Protein AF-A0A1M6PR27-F1 (afdb_monomer_lite)

Foldseek 3Di:
DDDDDDDFQAFPPPRDTDDPVQWDWDWDDDPLDIDIGIHGNVVNVVVCVVVVVVVVVDDDDPNPPVDPDDDDDDDDDDDPDPPPVVVLVVVCVVVPHDADPDDDGPPVSVVVCVVPVPPPDDPDPPPPPPPPQPLDLVSLQVVCVVVVHDDDPVSGDDPVSSVVVCVVVVND

Secondary structure (DSSP, 8-state):
--------EE-TTT--EE-TTT-EEEEEEETTEEEEEEE-HHHHHHHHHHHHHHHHHS---------S---------S------HHHHHHHHHHTT----SSSPPPHHHHHHHHHHTTSPPPP------------SHHHHHHHHHHTTPPPPTT-PPPHHHHHHHHHHTT--

Structure (mmCIF, N/CA/C/O backbone):
data_AF-A0A1M6PR27-F1
#
_entry.id   AF-A0A1M6PR27-F1
#
loop_
_atom_site.group_PDB
_atom_site.id
_atom_site.type_symbol
_atom_site.label_atom_id
_atom_site.label_alt_id
_atom_site.label_comp_id
_atom_site.label_asym_id
_atom_site.label_entity_id
_atom_site.label_seq_id
_atom_site.pdbx_PDB_ins_code
_atom_site.Cartn_x
_atom_site.Cartn_y
_atom_site.Cartn_z
_atom_site.occupancy
_atom_site.B_iso_or_equiv
_atom_site.auth_seq_id
_atom_site.auth_comp_id
_atom_site.auth_asym_id
_atom_site.auth_atom_id
_atom_site.pdbx_PDB_model_num
ATOM 1 N N . MET A 1 1 ? 3.455 40.204 6.751 1.00 63.22 1 MET A N 1
ATOM 2 C CA . MET A 1 1 ? 2.425 39.140 6.715 1.00 63.22 1 MET A CA 1
ATOM 3 C C . MET A 1 1 ? 3.069 37.867 7.248 1.00 63.22 1 MET A C 1
ATOM 5 O O . MET A 1 1 ? 4.244 37.681 6.962 1.00 63.22 1 MET A O 1
ATOM 9 N N . ALA A 1 2 ? 2.369 37.060 8.051 1.00 82.19 2 ALA A N 1
ATOM 10 C CA . ALA A 1 2 ? 2.901 35.815 8.618 1.00 82.19 2 ALA A CA 1
ATOM 11 C C . ALA A 1 2 ? 1.882 34.677 8.449 1.00 82.19 2 ALA A C 1
ATOM 13 O O . ALA A 1 2 ? 0.686 34.903 8.623 1.00 82.19 2 ALA A O 1
ATOM 14 N N . GLU A 1 3 ? 2.369 33.483 8.113 1.00 87.94 3 GLU A N 1
ATOM 15 C CA . GLU A 1 3 ? 1.582 32.268 7.877 1.00 87.94 3 GLU A CA 1
ATOM 16 C C . GLU A 1 3 ? 1.980 31.189 8.894 1.00 87.94 3 GLU A C 1
ATOM 18 O O . GLU A 1 3 ? 3.149 31.081 9.269 1.00 87.94 3 GLU A O 1
ATOM 23 N N . LYS A 1 4 ? 1.006 30.393 9.350 1.00 90.12 4 LYS A N 1
ATOM 24 C CA . LYS A 1 4 ? 1.224 29.236 10.224 1.00 90.12 4 LYS A CA 1
ATOM 25 C C . LYS A 1 4 ? 0.636 27.992 9.563 1.00 90.12 4 LYS A C 1
ATOM 27 O O . LYS A 1 4 ? -0.571 27.932 9.353 1.00 90.12 4 LYS A O 1
ATOM 32 N N . VAL A 1 5 ? 1.481 26.992 9.317 1.00 94.69 5 VAL A N 1
ATOM 33 C CA . VAL A 1 5 ? 1.086 25.662 8.827 1.00 94.69 5 VAL A CA 1
ATOM 34 C C . VAL A 1 5 ? 1.033 24.696 10.012 1.00 94.69 5 VAL A C 1
ATOM 36 O O . VAL A 1 5 ? 1.964 24.653 10.816 1.00 94.69 5 VAL A O 1
ATOM 39 N N . VAL A 1 6 ? -0.060 23.940 10.142 1.00 92.88 6 VAL A N 1
ATOM 40 C CA . VAL A 1 6 ? -0.222 22.884 11.154 1.00 92.88 6 VAL A CA 1
ATOM 41 C C . VAL A 1 6 ? -0.511 21.576 10.428 1.00 92.88 6 VAL A C 1
ATOM 43 O O . VAL A 1 6 ? -1.484 21.497 9.684 1.00 92.88 6 VAL A O 1
ATOM 46 N N . VAL A 1 7 ? 0.334 20.570 10.648 1.00 94.25 7 VAL A N 1
ATOM 47 C CA . VAL A 1 7 ? 0.155 19.207 10.127 1.00 94.25 7 VAL A CA 1
ATOM 48 C C . VAL A 1 7 ? -0.420 18.344 11.244 1.00 94.25 7 VAL A C 1
ATOM 50 O O . VAL A 1 7 ? 0.029 18.443 12.387 1.00 94.25 7 VAL A O 1
ATOM 53 N N . ARG A 1 8 ? -1.434 17.541 10.922 1.00 94.75 8 ARG A N 1
ATOM 54 C CA . ARG A 1 8 ? -2.120 16.634 11.849 1.00 94.75 8 ARG A CA 1
ATOM 55 C C . ARG A 1 8 ? -2.328 15.294 11.166 1.00 94.75 8 ARG A C 1
ATOM 57 O O . ARG A 1 8 ? -2.567 15.260 9.961 1.00 94.75 8 ARG A O 1
ATOM 64 N N . TRP A 1 9 ? -2.261 14.232 11.952 1.00 97.38 9 TRP A N 1
ATOM 65 C CA . TRP A 1 9 ? -2.563 12.873 11.524 1.00 97.38 9 TRP A CA 1
ATOM 66 C C . TRP A 1 9 ? -3.916 12.502 12.104 1.00 97.38 9 TRP A C 1
ATOM 68 O O . TRP A 1 9 ? -4.150 12.719 13.290 1.00 97.38 9 TRP A O 1
ATOM 78 N N . VAL A 1 10 ? -4.823 12.030 11.258 1.00 97.25 10 VAL A N 1
ATOM 79 C CA . VAL A 1 10 ? -6.230 11.844 11.613 1.00 97.25 10 VAL A CA 1
ATOM 80 C C . VAL A 1 10 ? -6.662 10.457 11.174 1.00 97.25 10 VAL A C 1
ATOM 82 O O . VAL A 1 10 ? -6.377 10.062 10.050 1.00 97.25 10 VAL A O 1
ATOM 85 N N . ASP A 1 11 ? -7.333 9.732 12.062 1.00 97.50 11 ASP A N 1
ATOM 86 C CA . ASP A 1 11 ? -7.971 8.459 11.736 1.00 97.50 11 ASP A CA 1
ATOM 87 C C . ASP A 1 11 ? -9.170 8.697 10.800 1.00 97.50 11 ASP A C 1
ATOM 89 O O . ASP A 1 11 ? -10.083 9.452 11.132 1.00 97.50 11 ASP A O 1
ATOM 93 N N . ASP A 1 12 ? -9.187 8.050 9.636 1.00 98.06 12 ASP A N 1
ATOM 94 C CA . ASP A 1 12 ? -10.227 8.219 8.612 1.00 98.06 12 ASP A CA 1
ATOM 95 C C . ASP A 1 12 ? -11.622 7.751 9.065 1.00 98.06 12 ASP A C 1
ATOM 97 O O . ASP A 1 12 ? -12.635 8.162 8.492 1.00 98.06 12 ASP A O 1
ATOM 101 N N . LEU A 1 13 ? -11.698 6.857 10.056 1.00 96.81 13 LEU A N 1
ATOM 102 C CA . LEU A 1 13 ? -12.947 6.274 10.537 1.00 96.81 13 LEU A CA 1
ATOM 103 C C . LEU A 1 13 ? -13.533 7.055 11.718 1.00 96.81 13 LEU A C 1
ATOM 105 O O . LEU A 1 13 ? -14.739 7.308 11.728 1.00 96.81 13 LEU A O 1
ATOM 109 N N . SER A 1 14 ? -12.719 7.411 12.715 1.00 95.62 14 SER A N 1
ATOM 110 C CA . SER A 1 14 ? -13.184 8.170 13.887 1.00 95.62 14 SER A CA 1
ATOM 111 C C . SER A 1 14 ? -13.073 9.686 13.713 1.00 95.62 14 SER A C 1
ATOM 113 O O . SER A 1 14 ? -13.814 10.427 14.359 1.00 95.62 14 SER A O 1
ATOM 115 N N . GLY A 1 15 ? -12.180 10.162 12.841 1.00 95.44 15 GLY A N 1
ATOM 116 C CA . GLY A 1 15 ? -11.842 11.580 12.698 1.00 95.44 15 GLY A CA 1
ATOM 117 C C . GLY A 1 15 ? -10.980 12.127 13.840 1.00 95.44 15 GLY A C 1
ATOM 118 O O . GLY A 1 15 ? -10.795 13.342 13.937 1.00 95.44 15 GLY A O 1
ATOM 119 N N . GLU A 1 16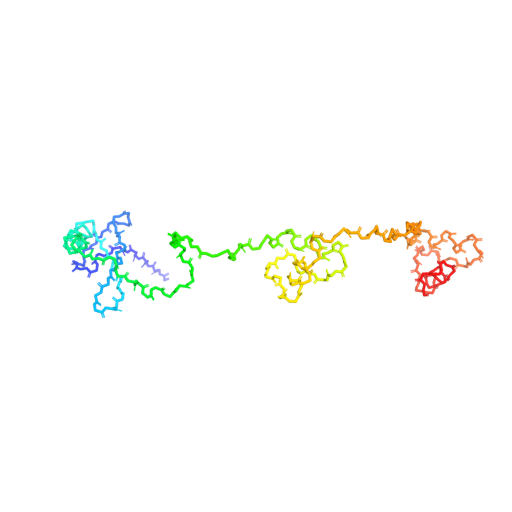 ? -10.481 11.263 14.724 1.00 93.94 16 GLU A N 1
ATOM 120 C CA . GLU A 1 16 ? -9.662 11.659 15.869 1.00 93.94 16 GLU A CA 1
ATOM 121 C C . GLU A 1 16 ? -8.208 11.903 15.461 1.00 93.94 16 GLU A C 1
ATOM 123 O O . GLU A 1 16 ? -7.670 11.237 14.575 1.00 93.94 16 GLU A O 1
ATOM 128 N N . GLU A 1 17 ? -7.559 12.863 16.125 1.00 95.50 17 GLU A N 1
ATOM 129 C CA . GLU A 1 17 ? -6.130 13.104 15.942 1.00 95.50 17 GLU A CA 1
ATOM 130 C C . GLU A 1 17 ? -5.318 11.990 16.605 1.00 95.50 17 GLU A C 1
ATOM 132 O O . GLU A 1 17 ? -5.455 11.718 17.798 1.00 95.50 17 GLU A O 1
ATOM 137 N N . VAL A 1 18 ? -4.439 11.379 15.820 1.00 95.94 18 VAL A N 1
ATOM 138 C CA . VAL A 1 18 ? -3.539 10.307 16.240 1.00 95.94 18 VAL A CA 1
ATOM 139 C C . VAL A 1 18 ? -2.105 10.821 16.145 1.00 95.94 18 VAL A C 1
ATOM 141 O O . VAL A 1 18 ? -1.811 11.759 15.401 1.00 95.94 18 VAL A O 1
ATOM 144 N N . SER A 1 19 ? -1.178 10.245 16.909 1.00 94.25 19 SER A N 1
ATOM 145 C CA . SER A 1 19 ? 0.230 10.585 16.723 1.00 94.25 19 SER A CA 1
ATOM 146 C C . SER A 1 19 ? 0.754 10.052 15.382 1.00 94.25 19 SER A C 1
ATOM 148 O O . SER A 1 19 ? 0.322 9.011 14.884 1.00 94.25 19 SER A O 1
ATOM 150 N N . GLU A 1 20 ? 1.732 10.753 14.805 1.00 93.12 20 GLU A N 1
ATOM 151 C CA . GLU A 1 20 ? 2.376 10.375 13.535 1.00 93.12 20 GLU A CA 1
ATOM 152 C C . GLU A 1 20 ? 2.889 8.930 13.521 1.00 93.12 20 GLU A C 1
ATOM 154 O O . GLU A 1 20 ? 2.862 8.262 12.494 1.00 93.12 20 GLU A O 1
ATOM 159 N N . ASN A 1 21 ? 3.353 8.436 14.670 1.00 94.81 21 ASN A N 1
ATOM 160 C CA . ASN A 1 21 ? 3.960 7.111 14.777 1.00 94.81 21 ASN A CA 1
ATOM 161 C C . ASN A 1 21 ? 2.934 5.989 14.987 1.00 94.81 21 ASN A C 1
ATOM 163 O O . ASN A 1 21 ? 3.297 4.815 14.940 1.00 94.81 21 ASN A O 1
ATOM 167 N N . GLU A 1 22 ? 1.680 6.336 15.267 1.00 94.62 22 GLU A N 1
ATOM 168 C CA . GLU A 1 22 ? 0.621 5.382 15.607 1.00 94.62 22 GLU A CA 1
ATOM 169 C C . GLU A 1 22 ? -0.402 5.214 14.485 1.00 94.62 22 GLU A C 1
ATOM 171 O O . GLU A 1 22 ? -1.084 4.186 14.438 1.00 94.62 22 GLU A O 1
ATOM 176 N N . ILE A 1 23 ? -0.486 6.185 13.570 1.00 96.75 23 ILE A N 1
ATOM 177 C CA . ILE A 1 23 ? -1.331 6.077 12.387 1.00 96.75 23 ILE A CA 1
ATOM 178 C C . ILE A 1 23 ? -0.772 5.035 11.413 1.00 96.75 23 ILE A C 1
ATOM 180 O O . ILE A 1 23 ? 0.432 4.931 11.173 1.00 96.75 23 ILE A O 1
ATOM 184 N N . GLN A 1 24 ? -1.661 4.218 10.863 1.00 96.38 24 GLN A N 1
ATOM 185 C CA . GLN A 1 24 ? -1.317 3.096 10.006 1.00 96.38 24 GLN A CA 1
ATOM 186 C C . GLN A 1 24 ? -2.230 3.060 8.789 1.00 96.38 24 GLN A C 1
ATOM 188 O O . GLN A 1 24 ? -3.441 2.890 8.915 1.00 96.38 24 GLN A O 1
ATOM 193 N N . THR A 1 25 ? -1.631 3.083 7.601 1.00 97.50 25 THR A N 1
ATOM 194 C CA . THR A 1 25 ? -2.349 2.799 6.359 1.00 97.50 25 THR A CA 1
ATOM 195 C C . THR A 1 25 ? -2.621 1.299 6.242 1.00 97.50 25 THR A C 1
ATOM 197 O O . THR A 1 25 ? -1.701 0.487 6.074 1.00 97.50 25 THR A O 1
ATOM 200 N N . VAL A 1 26 ? -3.890 0.901 6.287 1.00 97.06 26 VAL A N 1
ATOM 201 C CA . VAL A 1 26 ? -4.328 -0.485 6.096 1.00 97.06 26 VAL A CA 1
ATOM 202 C C . VAL A 1 26 ? -4.901 -0.659 4.694 1.00 97.06 26 VAL A C 1
ATOM 204 O O . VAL A 1 26 ? -5.788 0.075 4.270 1.00 97.06 26 VAL A O 1
ATOM 207 N N . ARG A 1 27 ? -4.414 -1.670 3.965 1.00 96.44 27 ARG A N 1
ATOM 208 C CA . ARG A 1 27 ? -4.925 -2.030 2.633 1.00 96.44 27 ARG A CA 1
ATOM 209 C C . ARG A 1 27 ? -5.820 -3.256 2.721 1.00 96.44 27 ARG A C 1
ATOM 211 O O . ARG A 1 27 ? -5.400 -4.276 3.267 1.00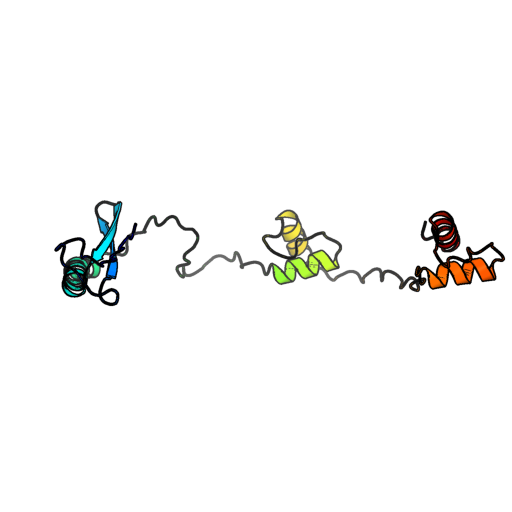 96.44 27 ARG A O 1
ATOM 218 N N . PHE A 1 28 ? -7.008 -3.189 2.136 1.00 94.56 28 PHE A N 1
ATOM 219 C CA . PHE A 1 28 ? -7.961 -4.299 2.112 1.00 94.56 28 PHE A CA 1
ATOM 220 C C . PHE A 1 28 ? -8.751 -4.317 0.800 1.00 94.56 28 PHE A C 1
ATOM 222 O O . PHE A 1 28 ? -8.655 -3.394 -0.004 1.00 94.56 28 PHE A O 1
ATOM 229 N N . GLY A 1 29 ? -9.502 -5.392 0.554 1.00 93.25 29 GLY A N 1
ATOM 230 C CA . GLY A 1 29 ? -10.298 -5.537 -0.660 1.00 93.25 29 GLY A CA 1
ATOM 231 C C . GLY A 1 29 ? -11.713 -6.007 -0.361 1.00 93.25 29 GLY A C 1
ATOM 232 O O . GLY A 1 29 ? -11.919 -6.832 0.528 1.00 93.25 29 GLY A O 1
ATOM 233 N N . LEU A 1 30 ? -12.675 -5.495 -1.125 1.00 93.12 30 LEU A N 1
ATOM 234 C CA . LEU A 1 30 ? -14.088 -5.860 -1.044 1.00 93.12 30 LEU A CA 1
ATOM 235 C C . LEU A 1 30 ? -14.692 -5.822 -2.453 1.00 93.12 30 LEU A C 1
ATOM 237 O O . LEU A 1 30 ? -14.435 -4.891 -3.213 1.00 93.12 30 LEU A O 1
ATOM 241 N N . ASP A 1 31 ? -15.434 -6.864 -2.833 1.00 91.25 31 ASP A N 1
ATOM 242 C CA . ASP A 1 31 ? -16.093 -6.987 -4.146 1.00 91.25 31 ASP A CA 1
ATOM 243 C C . ASP A 1 31 ? -15.179 -6.731 -5.360 1.00 91.25 31 ASP A C 1
ATOM 245 O O . ASP A 1 31 ? -15.581 -6.199 -6.395 1.00 91.25 31 ASP A O 1
ATOM 249 N N . GLY A 1 32 ? -13.909 -7.127 -5.239 1.00 88.06 32 GLY A N 1
ATOM 250 C CA . GLY A 1 32 ? -12.910 -6.979 -6.297 1.00 88.06 32 GLY A CA 1
ATOM 251 C C . GLY A 1 32 ? -12.339 -5.567 -6.460 1.00 88.06 32 GLY A C 1
ATOM 252 O O . GLY A 1 32 ? -11.589 -5.346 -7.411 1.00 88.06 32 GLY A O 1
ATOM 253 N N . LYS A 1 33 ? -12.661 -4.637 -5.555 1.00 90.56 33 LYS A N 1
ATOM 254 C CA . LYS A 1 33 ? -12.017 -3.324 -5.440 1.00 90.56 33 LYS A CA 1
ATOM 255 C C . LYS A 1 33 ? -11.015 -3.334 -4.287 1.00 90.56 33 LYS A C 1
ATOM 257 O O . LYS A 1 33 ? -11.285 -3.930 -3.247 1.00 90.56 33 LYS A O 1
ATOM 262 N N . ASP A 1 34 ? -9.884 -2.668 -4.495 1.00 93.19 34 ASP A N 1
ATOM 263 C CA . ASP A 1 34 ? -8.856 -2.453 -3.477 1.00 93.19 34 ASP A CA 1
ATOM 264 C C . ASP A 1 34 ? -9.063 -1.078 -2.823 1.00 93.19 34 ASP A C 1
ATOM 266 O O . ASP A 1 34 ? -9.357 -0.098 -3.512 1.00 93.19 34 ASP A O 1
ATOM 270 N N . TYR A 1 35 ? -8.894 -1.019 -1.506 1.00 95.75 35 TYR A N 1
ATOM 271 C CA . TYR A 1 35 ? -9.060 0.168 -0.674 1.00 95.75 35 TYR A CA 1
ATOM 272 C C . TYR A 1 35 ? -7.839 0.360 0.226 1.00 95.75 35 TYR A C 1
ATOM 274 O O . TYR A 1 35 ? -7.174 -0.607 0.613 1.00 95.75 35 TYR A O 1
ATOM 282 N N . GLU A 1 36 ? -7.573 1.613 0.575 1.00 97.69 36 GLU A N 1
ATOM 283 C CA . GLU A 1 36 ? -6.587 2.017 1.577 1.00 97.69 36 GLU A CA 1
ATOM 284 C C . GLU A 1 36 ? -7.291 2.960 2.556 1.00 97.69 36 GLU A C 1
ATOM 286 O O . GLU A 1 36 ? -8.173 3.714 2.143 1.00 97.69 36 GLU A O 1
ATOM 291 N N . ILE A 1 37 ? -6.954 2.854 3.838 1.00 97.88 37 ILE A N 1
ATOM 292 C CA . ILE A 1 37 ? -7.523 3.673 4.910 1.00 97.88 37 ILE A CA 1
ATOM 293 C C . ILE A 1 37 ? -6.452 3.933 5.969 1.00 97.88 37 ILE A C 1
ATOM 295 O O . ILE A 1 37 ? -5.731 3.001 6.338 1.00 97.88 37 ILE A O 1
ATOM 299 N N . ASP A 1 38 ? -6.347 5.169 6.444 1.00 97.88 38 ASP A N 1
ATOM 300 C CA . ASP A 1 38 ? -5.427 5.562 7.507 1.00 97.88 38 ASP A CA 1
ATOM 301 C C . ASP A 1 38 ? -6.141 5.486 8.859 1.00 97.88 38 ASP A C 1
ATOM 303 O O . ASP A 1 38 ? -7.132 6.168 9.103 1.00 97.88 38 ASP A O 1
ATOM 307 N N . LEU A 1 39 ? -5.667 4.606 9.742 1.00 98.00 39 LEU A N 1
ATOM 308 C CA . LEU A 1 39 ? -6.319 4.304 11.017 1.00 98.00 39 LEU A CA 1
ATOM 309 C C . LEU A 1 39 ? -5.340 4.422 12.181 1.00 98.00 39 LEU A C 1
ATOM 311 O O . LEU A 1 39 ? -4.175 4.040 12.070 1.00 98.00 39 LEU A O 1
ATOM 315 N N . GLY A 1 40 ? -5.837 4.875 13.326 1.00 97.94 40 GLY A N 1
ATOM 316 C CA . GLY A 1 40 ? -5.175 4.727 14.610 1.00 97.94 40 GLY A CA 1
ATOM 317 C C . GLY A 1 40 ? -5.108 3.261 15.059 1.00 97.94 40 GLY A C 1
ATOM 318 O O . GLY A 1 40 ? -5.741 2.380 14.463 1.00 97.94 40 GLY A O 1
ATOM 319 N N . PRO A 1 41 ? -4.343 2.970 16.122 1.00 96.56 41 PRO A N 1
ATOM 320 C CA . PRO A 1 41 ? -3.987 1.605 16.507 1.00 96.56 41 PRO A CA 1
ATOM 321 C C . PRO A 1 41 ? -5.212 0.734 16.816 1.00 96.56 41 PRO A C 1
ATOM 323 O O . PRO A 1 41 ? -5.304 -0.385 16.313 1.00 96.56 41 PRO A O 1
ATOM 326 N N . GLU A 1 42 ? -6.187 1.265 17.557 1.00 96.44 42 GLU A N 1
ATOM 327 C CA . GLU A 1 42 ? -7.403 0.535 17.935 1.00 96.44 42 GLU A CA 1
ATOM 328 C C . GLU A 1 42 ? -8.263 0.166 16.714 1.00 96.44 42 GLU A C 1
ATOM 330 O O . GLU A 1 42 ? -8.647 -0.993 16.537 1.00 96.44 42 GLU A O 1
ATOM 335 N N . ASN A 1 43 ? -8.523 1.123 15.817 1.00 97.50 43 ASN A N 1
ATOM 336 C CA . ASN A 1 43 ? -9.319 0.875 14.614 1.00 97.50 43 ASN A CA 1
ATOM 337 C C . ASN A 1 43 ? -8.590 -0.038 13.620 1.00 97.50 43 ASN A C 1
ATOM 339 O O . ASN A 1 43 ? -9.215 -0.901 12.995 1.00 97.50 43 ASN A O 1
ATOM 343 N N . ALA A 1 44 ? -7.268 0.105 13.496 1.00 97.38 44 ALA A N 1
ATOM 344 C CA . ALA A 1 44 ? -6.450 -0.762 12.658 1.00 97.38 44 ALA A CA 1
ATOM 345 C C . ALA A 1 44 ? -6.483 -2.217 13.155 1.00 97.38 44 ALA A C 1
ATOM 347 O O . ALA A 1 44 ? -6.629 -3.146 12.354 1.00 97.38 44 ALA A O 1
ATOM 348 N N . GLU A 1 45 ? -6.374 -2.438 14.467 1.00 97.62 45 GLU A N 1
ATOM 349 C CA . GLU A 1 45 ? -6.525 -3.763 15.077 1.00 97.62 45 GLU A CA 1
ATOM 350 C C . GLU A 1 45 ? -7.935 -4.317 14.893 1.00 97.62 45 GLU A C 1
ATOM 352 O O . GLU A 1 45 ? -8.086 -5.460 14.458 1.00 97.62 45 GLU A O 1
ATOM 357 N N . ARG A 1 46 ? -8.967 -3.499 15.122 1.00 97.56 46 ARG A N 1
ATOM 358 C CA . ARG A 1 46 ? -10.364 -3.890 14.912 1.00 97.56 46 ARG A CA 1
ATOM 359 C C . ARG A 1 46 ? -10.618 -4.357 13.479 1.00 97.56 46 ARG A C 1
ATOM 361 O O . ARG A 1 46 ? -11.228 -5.409 13.281 1.00 97.56 46 ARG A O 1
ATOM 368 N N . LEU A 1 47 ? -10.132 -3.618 12.479 1.00 97.56 47 LEU A N 1
ATOM 369 C CA . LEU A 1 47 ? -10.273 -3.989 11.069 1.00 97.56 47 LEU A CA 1
ATOM 370 C C . LEU A 1 47 ? -9.585 -5.330 10.770 1.00 97.56 47 LEU A C 1
ATOM 372 O O . LEU A 1 47 ? -10.173 -6.200 10.122 1.00 97.56 47 LEU A O 1
ATOM 376 N N . ARG A 1 48 ? -8.357 -5.522 11.267 1.00 97.12 48 ARG A N 1
ATOM 377 C CA . ARG A 1 48 ? -7.606 -6.776 11.092 1.00 97.12 48 ARG A CA 1
ATOM 378 C C . ARG A 1 48 ? -8.262 -7.952 11.808 1.00 97.12 48 ARG A C 1
ATOM 380 O O . ARG A 1 48 ? -8.237 -9.048 11.262 1.00 97.12 48 ARG A O 1
ATOM 387 N N . GLY A 1 49 ? -8.856 -7.733 12.979 1.00 97.19 49 GLY A N 1
ATOM 388 C CA . GLY A 1 49 ? -9.589 -8.753 13.725 1.00 97.19 49 GLY A CA 1
ATOM 389 C C . GLY A 1 49 ? -10.799 -9.260 12.944 1.00 97.19 49 GLY A C 1
ATOM 390 O O . GLY A 1 49 ? -10.884 -10.451 12.656 1.00 97.19 49 GLY A O 1
ATOM 391 N N . ILE A 1 50 ? -11.669 -8.341 12.507 1.00 96.31 50 ILE A N 1
ATOM 392 C CA . ILE A 1 50 ? -12.874 -8.678 11.731 1.00 96.31 50 ILE A CA 1
ATOM 393 C C . ILE A 1 50 ? -12.493 -9.421 10.447 1.00 96.31 50 ILE A C 1
ATOM 395 O O . ILE A 1 50 ? -13.021 -10.493 10.170 1.00 96.31 50 ILE A O 1
ATOM 399 N N . LEU A 1 51 ? -11.555 -8.881 9.660 1.00 96.19 51 LEU A N 1
ATOM 400 C CA . LEU A 1 51 ? -11.133 -9.522 8.411 1.00 96.19 51 LEU A CA 1
ATOM 401 C C . LEU A 1 51 ? -10.361 -10.824 8.644 1.00 96.19 51 LEU A C 1
ATOM 403 O O . LEU A 1 51 ? -10.407 -11.711 7.794 1.00 96.19 51 LEU A O 1
ATOM 407 N N . GLY A 1 52 ? -9.661 -10.945 9.771 1.00 94.88 52 GLY A N 1
ATOM 408 C CA . GLY A 1 52 ? -8.861 -12.107 10.138 1.00 94.88 52 GLY A CA 1
ATOM 409 C C . GLY A 1 52 ? -9.694 -13.379 10.258 1.00 94.88 52 GLY A C 1
ATOM 410 O O . GLY A 1 52 ? -9.283 -14.417 9.742 1.00 94.88 52 GLY A O 1
ATOM 411 N N . GLU A 1 53 ? -10.887 -13.292 10.849 1.00 96.00 53 GLU A N 1
ATOM 412 C CA . GLU A 1 53 ? -11.812 -14.427 10.967 1.00 96.00 53 GLU A CA 1
ATOM 413 C C . GLU A 1 53 ? -12.228 -14.967 9.591 1.00 96.00 53 GLU A C 1
ATOM 415 O O . GLU A 1 53 ? -12.136 -16.168 9.324 1.00 96.00 53 GLU A O 1
ATOM 420 N N . PHE A 1 54 ? -12.603 -14.076 8.669 1.00 94.94 54 PHE A N 1
ATOM 421 C CA . PHE A 1 54 ? -12.954 -14.464 7.301 1.00 94.94 54 PHE A CA 1
ATOM 422 C C . PHE A 1 54 ? -11.734 -14.950 6.514 1.00 94.94 54 PHE A C 1
ATOM 424 O O . PHE A 1 54 ? -11.828 -15.925 5.770 1.00 94.94 54 PHE A O 1
ATOM 431 N N . ALA A 1 55 ? -10.580 -14.302 6.685 1.00 92.75 55 ALA A N 1
ATOM 432 C CA . ALA A 1 55 ? -9.338 -14.669 6.015 1.00 92.75 55 ALA A CA 1
ATOM 433 C C . ALA A 1 55 ? -8.842 -16.060 6.434 1.00 92.75 55 ALA A C 1
ATOM 435 O O . ALA A 1 55 ? -8.322 -16.786 5.589 1.00 92.75 55 ALA A O 1
ATOM 436 N N . ALA A 1 56 ? -9.036 -16.451 7.698 1.00 95.00 56 ALA A N 1
ATOM 437 C CA . ALA A 1 56 ? -8.663 -17.769 8.206 1.00 95.00 56 ALA A CA 1
ATOM 438 C C . ALA A 1 56 ? -9.486 -18.904 7.570 1.00 95.00 56 ALA A C 1
ATOM 440 O O . ALA A 1 56 ? -8.953 -19.981 7.309 1.00 95.00 56 ALA A O 1
ATOM 441 N N . ALA A 1 57 ? -10.770 -18.661 7.289 1.00 95.81 57 ALA A N 1
ATOM 442 C CA . ALA A 1 57 ? -11.642 -19.620 6.609 1.00 95.81 57 ALA A CA 1
ATOM 443 C C . ALA A 1 57 ? -11.521 -19.563 5.073 1.00 95.81 57 ALA A C 1
ATOM 445 O O . ALA A 1 57 ? -11.893 -20.507 4.369 1.00 95.81 57 ALA A O 1
ATOM 446 N N . ALA A 1 58 ? -11.031 -18.448 4.532 1.00 92.06 58 ALA A N 1
ATOM 447 C CA . ALA A 1 58 ? -10.938 -18.230 3.102 1.00 92.06 58 ALA A CA 1
ATOM 448 C C . ALA A 1 58 ? -9.761 -18.987 2.473 1.00 92.06 58 ALA A C 1
ATOM 450 O O . ALA A 1 58 ? -8.664 -19.109 3.014 1.00 92.06 58 ALA A O 1
ATOM 451 N N . ARG A 1 59 ? -9.960 -19.421 1.227 1.00 91.56 59 ARG A N 1
ATOM 452 C CA . ARG A 1 59 ? -8.850 -19.826 0.361 1.00 91.56 59 ARG A CA 1
ATOM 453 C C . ARG A 1 59 ? -8.188 -18.587 -0.237 1.00 91.56 59 ARG A C 1
ATOM 455 O O . ARG A 1 59 ? -8.873 -17.628 -0.590 1.00 91.56 59 ARG A O 1
ATOM 462 N N . SER A 1 60 ? -6.874 -18.642 -0.452 1.00 82.50 60 SER A N 1
ATOM 463 C CA . SER A 1 60 ? -6.168 -17.570 -1.158 1.00 82.50 60 SER A CA 1
ATOM 464 C C . SER A 1 60 ? -6.767 -17.372 -2.556 1.00 82.50 60 SER A C 1
ATOM 466 O O . SER A 1 60 ? -6.719 -18.258 -3.416 1.00 82.50 60 SER A O 1
ATOM 468 N N . GLY A 1 61 ? -7.382 -16.210 -2.773 1.00 74.94 61 GLY A N 1
ATOM 469 C CA . GLY A 1 61 ? -7.842 -15.786 -4.086 1.00 74.94 61 GLY A CA 1
ATOM 470 C C . GLY A 1 61 ? -6.649 -15.413 -4.961 1.00 74.94 61 GLY A C 1
ATOM 471 O O . GLY A 1 61 ? -5.667 -14.841 -4.487 1.00 74.94 61 GLY A O 1
ATOM 472 N N . ARG A 1 62 ? -6.724 -15.694 -6.267 1.00 64.75 62 ARG A N 1
ATOM 473 C CA . ARG A 1 62 ? -5.757 -15.139 -7.220 1.00 64.75 62 ARG A CA 1
ATOM 474 C C . ARG A 1 62 ? -5.985 -13.630 -7.282 1.00 64.75 62 ARG A C 1
ATOM 476 O O . ARG A 1 62 ? -6.827 -13.165 -8.043 1.00 64.75 62 ARG A O 1
ATOM 483 N N . SER A 1 63 ? -5.245 -12.884 -6.463 1.00 58.09 63 SER A N 1
ATOM 484 C CA . SER A 1 63 ? -5.178 -11.431 -6.562 1.00 58.09 63 SER A CA 1
ATOM 485 C C . SER A 1 63 ? -4.788 -11.097 -7.998 1.00 58.09 63 SER A C 1
ATOM 487 O O . SER A 1 63 ? -3.717 -11.482 -8.470 1.00 58.09 63 SER A O 1
ATOM 489 N N . ARG A 1 64 ? -5.670 -10.391 -8.710 1.00 55.34 64 ARG A N 1
ATOM 490 C CA . ARG A 1 64 ? -5.356 -9.762 -9.997 1.00 55.34 64 ARG A CA 1
ATOM 491 C C . ARG A 1 64 ? -4.483 -8.524 -9.789 1.00 55.34 64 ARG A C 1
ATOM 493 O O . ARG A 1 64 ? -4.553 -7.606 -10.600 1.00 55.34 64 ARG A O 1
ATOM 500 N N . ARG A 1 65 ? -3.668 -8.478 -8.721 1.00 54.25 65 ARG A N 1
ATOM 501 C CA . ARG A 1 65 ? -2.608 -7.483 -8.581 1.00 54.25 65 ARG A CA 1
ATOM 502 C C . ARG A 1 65 ? -1.861 -7.480 -9.896 1.00 54.25 65 ARG A C 1
ATOM 504 O O . ARG A 1 65 ? -1.293 -8.507 -10.271 1.00 54.25 65 ARG A O 1
ATOM 511 N N . GLY A 1 66 ? -1.961 -6.358 -10.607 1.00 50.22 66 GLY A N 1
ATOM 512 C CA . GLY A 1 66 ? -1.274 -6.099 -11.859 1.00 50.22 66 GLY A CA 1
ATOM 513 C C . GLY A 1 66 ? 0.179 -6.498 -11.681 1.00 50.22 66 GLY A C 1
ATOM 514 O O . GLY A 1 66 ? 0.968 -5.804 -11.046 1.00 50.22 66 GLY A O 1
ATOM 515 N N . GLY A 1 67 ? 0.491 -7.701 -12.149 1.00 43.72 67 GLY A N 1
ATOM 516 C CA . GLY A 1 67 ? 1.739 -8.362 -11.862 1.00 43.72 67 GLY A CA 1
ATOM 517 C C . GLY A 1 67 ? 2.817 -7.776 -12.742 1.00 43.72 67 GLY A C 1
ATOM 518 O O . GLY A 1 67 ? 3.185 -8.378 -13.745 1.00 43.72 67 GLY A O 1
ATOM 519 N N . ARG A 1 68 ? 3.423 -6.679 -12.293 1.00 49.44 68 ARG A N 1
ATOM 520 C CA . ARG A 1 68 ? 4.878 -6.593 -12.367 1.00 49.44 68 ARG A CA 1
ATOM 521 C C . ARG A 1 68 ? 5.425 -7.473 -11.235 1.00 49.44 68 ARG A C 1
ATOM 523 O O . ARG A 1 68 ? 5.686 -7.020 -10.135 1.00 49.44 68 ARG A O 1
ATOM 530 N N . ALA A 1 69 ? 5.477 -8.771 -11.536 1.00 50.16 69 ALA A N 1
ATOM 531 C CA . ALA A 1 69 ? 6.300 -9.809 -10.917 1.00 50.16 69 ALA A CA 1
ATOM 532 C C . ALA A 1 69 ? 6.466 -9.789 -9.379 1.00 50.16 69 ALA A C 1
ATOM 534 O O . ALA A 1 69 ? 7.488 -9.343 -8.869 1.00 50.16 69 ALA A O 1
ATOM 535 N N . ALA A 1 70 ? 5.560 -10.457 -8.662 1.00 47.31 70 ALA A N 1
ATOM 536 C CA . ALA A 1 70 ? 5.910 -11.130 -7.411 1.00 47.31 70 ALA A CA 1
ATOM 537 C C . ALA A 1 70 ? 5.891 -12.642 -7.673 1.00 47.31 70 ALA A C 1
ATOM 539 O O . ALA A 1 70 ? 4.848 -13.231 -7.961 1.00 47.31 70 ALA A O 1
ATOM 540 N N . LYS A 1 71 ? 7.076 -13.256 -7.679 1.00 49.12 71 LYS A N 1
ATOM 541 C CA . LYS A 1 71 ? 7.254 -14.696 -7.875 1.00 49.12 71 LYS A CA 1
ATOM 542 C C . LYS A 1 71 ? 6.718 -15.446 -6.652 1.00 49.12 71 LYS A C 1
ATOM 544 O O . LYS A 1 71 ? 7.306 -15.350 -5.584 1.00 49.12 71 LYS A O 1
ATOM 549 N N . ALA A 1 72 ? 5.659 -16.231 -6.827 1.00 47.91 72 ALA A N 1
ATOM 550 C CA . ALA A 1 72 ? 5.365 -17.358 -5.943 1.00 47.91 72 ALA A CA 1
ATOM 551 C C . ALA A 1 72 ? 6.170 -18.592 -6.409 1.00 47.91 72 ALA A C 1
ATOM 553 O O . ALA A 1 72 ? 6.390 -18.735 -7.621 1.00 47.91 72 ALA A O 1
ATOM 554 N N . PRO A 1 73 ? 6.613 -19.485 -5.501 1.00 51.78 73 PRO A N 1
ATOM 555 C CA . PRO A 1 73 ? 7.380 -20.667 -5.860 1.00 51.78 73 PRO A CA 1
ATOM 556 C C . PRO A 1 73 ? 6.417 -21.714 -6.421 1.00 51.78 73 PRO A C 1
ATOM 558 O O . PRO A 1 73 ? 5.828 -22.512 -5.699 1.00 51.78 73 PRO A O 1
ATOM 561 N N . VAL A 1 74 ? 6.217 -21.686 -7.736 1.00 45.66 74 VAL A N 1
ATOM 562 C CA . VAL A 1 74 ? 5.555 -22.785 -8.432 1.00 45.66 74 VAL A CA 1
ATOM 563 C C . VAL A 1 74 ? 6.590 -23.886 -8.602 1.00 45.66 74 VAL A C 1
ATOM 565 O O . VAL A 1 74 ? 7.579 -23.726 -9.319 1.00 45.66 74 VAL A O 1
ATOM 568 N N . VAL A 1 75 ? 6.347 -24.986 -7.894 1.00 49.38 75 VAL A N 1
ATOM 569 C CA . VAL A 1 75 ? 6.942 -26.302 -8.116 1.00 49.38 75 VAL A CA 1
ATOM 570 C C . VAL A 1 75 ? 7.023 -26.547 -9.623 1.00 49.38 75 VAL A C 1
ATOM 572 O O . VAL A 1 75 ? 6.009 -26.587 -10.320 1.00 49.38 75 VAL A O 1
ATOM 575 N N . ALA A 1 76 ? 8.250 -26.631 -10.135 1.00 45.53 76 ALA A N 1
ATOM 576 C CA . ALA A 1 76 ? 8.511 -26.942 -11.532 1.00 45.53 76 ALA A CA 1
ATOM 577 C C . ALA A 1 76 ? 7.916 -28.322 -11.873 1.00 45.53 76 ALA A C 1
ATOM 579 O O . ALA A 1 76 ? 7.944 -29.228 -11.040 1.00 45.53 76 ALA A O 1
ATOM 580 N N . PRO A 1 77 ? 7.449 -28.510 -13.116 1.00 48.62 77 PRO A N 1
ATOM 581 C CA . PRO A 1 77 ? 8.399 -29.028 -14.089 1.00 48.62 77 PRO A CA 1
ATOM 582 C C . PRO A 1 77 ? 8.172 -28.426 -15.479 1.00 48.62 77 PRO A C 1
ATOM 584 O O . PRO A 1 77 ? 7.245 -28.786 -16.191 1.00 48.62 77 PRO A O 1
ATOM 587 N N . THR A 1 78 ? 9.053 -27.523 -15.903 1.00 39.66 78 THR A N 1
ATOM 588 C CA . THR A 1 78 ? 9.705 -27.589 -17.224 1.00 39.66 78 THR A CA 1
ATOM 589 C C . THR A 1 78 ? 10.707 -26.451 -17.349 1.00 39.66 78 THR A C 1
ATOM 591 O O . THR A 1 78 ? 10.464 -25.287 -17.042 1.00 39.66 78 THR A O 1
ATOM 594 N N . ARG A 1 79 ? 11.906 -26.843 -17.751 1.00 47.44 79 ARG A N 1
ATOM 595 C CA . ARG A 1 79 ? 13.121 -26.046 -17.793 1.00 47.44 79 ARG A CA 1
ATOM 596 C C . ARG A 1 79 ? 13.001 -24.953 -18.860 1.00 47.44 79 ARG A C 1
ATOM 598 O O . ARG A 1 79 ? 13.353 -25.182 -20.008 1.00 47.44 79 ARG A O 1
ATOM 605 N N . ARG A 1 80 ? 12.609 -23.739 -18.486 1.00 45.84 80 ARG A N 1
ATOM 606 C CA . ARG A 1 80 ? 13.209 -22.544 -19.096 1.00 45.84 80 ARG A CA 1
ATOM 607 C C . ARG A 1 80 ? 14.101 -21.948 -18.029 1.00 45.84 80 ARG A C 1
ATOM 609 O O . ARG A 1 80 ? 13.669 -21.121 -17.231 1.00 45.84 80 ARG A O 1
ATOM 616 N N . ARG A 1 81 ? 15.312 -22.519 -17.938 1.00 48.25 81 ARG A N 1
ATOM 617 C CA . ARG A 1 81 ? 16.406 -21.978 -17.127 1.00 48.25 81 ARG A CA 1
ATOM 618 C C . ARG A 1 81 ? 16.404 -20.477 -17.369 1.00 48.25 81 ARG A C 1
ATOM 620 O O . ARG A 1 81 ? 16.351 -20.068 -18.523 1.00 48.25 81 ARG A O 1
ATOM 627 N N . ALA A 1 82 ? 16.406 -19.687 -16.299 1.00 48.41 82 ALA A N 1
ATOM 628 C CA . ALA A 1 82 ? 16.830 -18.305 -16.402 1.00 48.41 82 ALA A CA 1
ATOM 629 C C . ALA A 1 82 ? 18.194 -18.359 -17.097 1.00 48.41 82 ALA A C 1
ATOM 631 O O . ALA A 1 82 ? 19.161 -18.824 -16.496 1.00 48.41 82 ALA A O 1
ATOM 632 N N . GLU A 1 83 ? 18.221 -18.082 -18.404 1.00 57.22 83 GLU A N 1
ATOM 633 C CA . GLU A 1 83 ? 19.461 -18.110 -19.155 1.00 57.22 83 GLU A CA 1
ATOM 634 C C . GLU A 1 83 ? 20.396 -17.135 -18.468 1.00 57.22 83 GLU A C 1
ATOM 636 O O . GLU A 1 83 ? 20.016 -15.999 -18.165 1.00 57.22 83 GLU A O 1
ATOM 641 N N . ASP A 1 84 ? 21.602 -17.610 -18.197 1.00 61.62 84 ASP A N 1
ATOM 642 C CA . ASP A 1 84 ? 22.651 -16.821 -17.598 1.00 61.62 84 ASP A CA 1
ATOM 643 C C . ASP A 1 84 ? 23.071 -15.740 -18.603 1.00 61.62 84 ASP A C 1
ATOM 645 O O . ASP A 1 84 ? 23.975 -15.905 -19.424 1.00 61.62 84 ASP A O 1
ATOM 649 N N . THR A 1 85 ? 22.320 -14.636 -18.606 1.00 69.94 85 THR A N 1
ATOM 650 C CA . THR A 1 85 ? 22.533 -13.507 -19.518 1.00 69.94 85 THR A CA 1
ATOM 651 C C . THR A 1 85 ? 23.922 -12.905 -19.342 1.00 69.94 85 THR A C 1
ATOM 653 O O . THR A 1 85 ? 24.408 -12.254 -20.259 1.00 69.94 85 THR A O 1
ATOM 656 N N . SER A 1 86 ? 24.582 -13.133 -18.201 1.00 75.19 86 SER A N 1
ATOM 657 C CA . SER A 1 86 ? 25.968 -12.723 -17.987 1.00 75.19 86 SER A CA 1
ATOM 658 C C . SER A 1 86 ? 26.938 -13.540 -18.854 1.00 75.19 86 SER A C 1
ATOM 660 O O . SER A 1 86 ? 27.698 -12.957 -19.632 1.00 75.19 86 SER A O 1
ATOM 662 N N . GLY A 1 87 ? 26.830 -14.873 -18.823 1.00 81.19 87 GLY A N 1
ATOM 663 C CA . GLY A 1 87 ? 27.645 -15.787 -19.626 1.00 81.19 87 GLY A CA 1
ATOM 664 C C . GLY A 1 87 ? 27.380 -15.666 -21.127 1.00 81.19 87 GLY A C 1
ATOM 665 O O . GLY A 1 87 ? 28.322 -15.649 -21.922 1.00 81.19 87 GLY A O 1
ATOM 666 N N . ALA A 1 88 ? 26.115 -15.483 -21.520 1.00 81.88 88 ALA A N 1
ATOM 667 C CA . ALA A 1 88 ? 25.760 -15.223 -22.913 1.00 81.88 88 ALA A CA 1
ATOM 668 C C . ALA A 1 88 ? 26.397 -13.922 -23.430 1.00 81.88 88 ALA A C 1
ATOM 670 O O . ALA A 1 88 ? 26.979 -13.915 -24.511 1.00 81.88 88 ALA A O 1
ATOM 671 N N . ARG A 1 89 ? 26.367 -12.836 -22.640 1.00 86.56 89 ARG A N 1
ATOM 672 C CA . ARG A 1 89 ? 27.008 -11.557 -23.000 1.00 86.56 89 ARG A CA 1
ATOM 673 C C . ARG A 1 89 ? 28.512 -11.696 -23.194 1.00 86.56 89 ARG A C 1
ATOM 675 O O . ARG A 1 89 ? 29.037 -11.191 -24.181 1.00 86.56 89 ARG A O 1
ATOM 682 N N . ALA A 1 90 ? 29.196 -12.355 -22.259 1.00 84.44 90 ALA A N 1
ATOM 683 C CA . ALA A 1 90 ? 30.644 -12.527 -22.324 1.00 84.44 90 ALA A CA 1
ATOM 684 C C . ALA A 1 90 ? 31.057 -13.322 -23.570 1.00 84.44 90 ALA A C 1
ATOM 686 O O . ALA A 1 90 ? 31.966 -12.915 -24.290 1.00 84.44 90 ALA A O 1
ATOM 687 N N . TRP A 1 91 ? 30.339 -14.409 -23.865 1.00 86.50 91 TRP A N 1
ATOM 688 C CA . TRP A 1 91 ? 30.595 -15.221 -25.051 1.00 86.50 91 TRP A CA 1
ATOM 689 C C . TRP A 1 91 ? 30.305 -14.448 -26.342 1.00 86.50 91 TRP A C 1
ATOM 691 O O . TRP A 1 91 ? 31.133 -14.444 -27.247 1.00 86.50 91 TRP A O 1
ATOM 701 N N . LEU A 1 92 ? 29.176 -13.740 -26.420 1.00 88.19 92 LEU A N 1
ATOM 702 C CA . LEU A 1 92 ? 28.809 -12.952 -27.598 1.00 88.19 92 LEU A CA 1
ATOM 703 C C . LEU A 1 92 ? 29.836 -11.849 -27.888 1.00 88.19 92 LEU A C 1
ATOM 705 O O . LEU A 1 92 ? 30.316 -11.759 -29.015 1.00 88.19 92 LEU A O 1
ATOM 709 N N . LYS A 1 93 ? 30.259 -11.094 -26.866 1.00 85.75 93 LYS A N 1
ATOM 710 C CA . LYS A 1 93 ? 31.321 -10.084 -27.005 1.00 85.75 93 LYS A CA 1
ATOM 711 C C . LYS A 1 93 ? 32.647 -10.700 -27.452 1.00 85.75 93 LYS A C 1
ATOM 713 O O . LYS A 1 93 ? 33.299 -10.167 -28.342 1.00 85.75 93 LYS A O 1
ATOM 718 N N . ALA A 1 94 ? 33.034 -11.840 -26.875 1.00 81.69 94 ALA A N 1
ATOM 719 C CA . ALA A 1 94 ? 34.265 -12.537 -27.248 1.00 81.69 94 ALA A CA 1
ATOM 720 C C . ALA A 1 94 ? 34.254 -13.061 -28.696 1.00 81.69 94 ALA A C 1
ATOM 722 O O . ALA A 1 94 ? 35.318 -13.227 -29.285 1.00 81.69 94 ALA A O 1
ATOM 723 N N . ASN A 1 95 ? 33.068 -13.302 -29.262 1.00 83.00 95 ASN A N 1
ATOM 724 C CA . ASN A 1 95 ? 32.873 -13.726 -30.650 1.00 83.00 95 ASN A CA 1
ATOM 725 C C . ASN A 1 95 ? 32.553 -12.551 -31.599 1.00 83.00 95 ASN A C 1
ATOM 727 O O . ASN A 1 95 ? 32.165 -12.784 -32.740 1.00 83.00 95 ASN A O 1
ATOM 731 N N . GLY A 1 96 ? 32.712 -11.298 -31.150 1.00 82.50 96 GLY A N 1
ATOM 732 C CA . GLY A 1 96 ? 32.556 -10.103 -31.987 1.00 82.50 96 GLY A CA 1
ATOM 733 C C . GLY A 1 96 ? 31.115 -9.629 -32.197 1.00 82.50 96 GLY A C 1
ATOM 734 O O . GLY A 1 96 ? 30.880 -8.769 -33.040 1.00 82.50 96 GLY A O 1
ATOM 735 N N . TYR A 1 97 ? 30.145 -10.157 -31.446 1.00 86.44 97 TYR A N 1
ATOM 736 C CA . TYR A 1 97 ? 28.761 -9.686 -31.500 1.00 86.44 97 TYR A CA 1
ATOM 737 C C . TYR A 1 97 ? 28.562 -8.457 -30.605 1.00 86.44 97 TYR A C 1
ATOM 739 O O . TYR A 1 97 ? 28.989 -8.433 -29.447 1.00 86.44 97 TYR A O 1
ATOM 747 N N . GLU A 1 98 ? 27.853 -7.452 -31.122 1.00 84.06 98 GLU A N 1
ATOM 748 C CA . GLU A 1 98 ? 27.505 -6.243 -30.377 1.00 84.06 98 GLU A CA 1
ATOM 749 C C . GLU A 1 98 ? 26.378 -6.534 -29.373 1.00 84.06 98 GLU A C 1
ATOM 751 O O . GLU A 1 98 ? 25.271 -6.936 -29.739 1.00 84.06 98 GLU A O 1
ATOM 756 N N . VAL A 1 99 ? 26.662 -6.354 -28.079 1.00 87.56 99 VAL A N 1
ATOM 757 C CA . VAL A 1 99 ? 25.688 -6.568 -27.000 1.00 87.56 99 VAL A CA 1
ATOM 758 C C . VAL A 1 99 ? 25.788 -5.454 -25.969 1.00 87.56 99 VAL A C 1
ATOM 760 O O . VAL A 1 99 ? 26.872 -5.183 -25.450 1.00 87.56 99 VAL A O 1
ATOM 763 N N . ALA A 1 100 ? 24.642 -4.870 -25.614 1.00 83.50 100 ALA A N 1
ATOM 764 C CA . ALA A 1 100 ? 24.541 -3.862 -24.564 1.00 83.50 100 ALA A CA 1
ATOM 765 C C . ALA A 1 100 ? 25.015 -4.398 -23.201 1.00 83.50 100 ALA A C 1
ATOM 767 O O . ALA A 1 100 ? 24.708 -5.532 -22.822 1.00 83.50 100 ALA A O 1
ATOM 768 N N . ASP A 1 101 ? 25.707 -3.555 -22.429 1.00 75.69 101 ASP A N 1
ATOM 769 C CA . ASP A 1 101 ? 26.289 -3.916 -21.125 1.00 75.69 101 ASP A CA 1
ATOM 770 C C . ASP A 1 101 ? 25.250 -4.342 -20.086 1.00 75.69 101 ASP A C 1
ATOM 772 O O . ASP A 1 101 ? 25.534 -5.137 -19.187 1.00 75.69 101 ASP A O 1
ATOM 776 N N . ARG A 1 102 ? 24.028 -3.819 -20.208 1.00 76.12 102 ARG A N 1
ATOM 777 C CA . ARG A 1 102 ? 22.915 -4.078 -19.296 1.00 76.12 102 ARG A CA 1
ATOM 778 C C . ARG A 1 102 ? 21.630 -4.320 -20.077 1.00 76.12 102 ARG A C 1
ATOM 780 O O . ARG A 1 102 ? 21.477 -3.886 -21.213 1.00 76.12 102 ARG A O 1
ATOM 787 N N . GLY A 1 103 ? 20.687 -4.998 -19.431 1.00 75.56 103 GLY A N 1
ATOM 788 C CA . GLY A 1 103 ? 19.367 -5.264 -19.999 1.00 75.56 103 GLY A CA 1
ATOM 789 C C . GLY A 1 103 ? 19.286 -6.556 -20.812 1.00 75.56 103 GLY A C 1
ATOM 790 O O . GLY A 1 103 ? 20.175 -7.411 -20.772 1.00 75.56 103 GLY A O 1
ATOM 791 N N . ARG A 1 104 ? 18.151 -6.738 -21.487 1.00 82.75 104 ARG A N 1
ATOM 792 C CA . ARG A 1 104 ? 17.813 -7.974 -22.198 1.00 82.75 104 ARG A CA 1
ATOM 793 C C . ARG A 1 104 ? 18.668 -8.122 -23.458 1.00 82.75 104 ARG A C 1
ATOM 795 O O . ARG A 1 104 ? 18.754 -7.193 -24.250 1.00 82.75 104 ARG A O 1
ATOM 802 N N . ILE A 1 105 ? 19.248 -9.305 -23.654 1.00 81.69 105 ILE A N 1
ATOM 803 C CA . ILE A 1 105 ? 19.949 -9.647 -24.896 1.00 81.69 105 ILE A CA 1
ATOM 804 C C . ILE A 1 105 ? 18.894 -9.943 -25.979 1.00 81.69 105 ILE A C 1
ATOM 806 O O . ILE A 1 105 ? 17.935 -10.668 -25.689 1.00 81.69 105 ILE A O 1
ATOM 810 N N . PRO A 1 106 ? 19.038 -9.395 -27.199 1.00 85.00 106 PRO A N 1
ATOM 811 C CA . PRO A 1 106 ? 18.202 -9.744 -28.344 1.00 85.00 106 PRO A CA 1
ATOM 812 C C . PRO A 1 106 ? 18.105 -11.262 -28.567 1.00 85.00 106 PRO A C 1
ATOM 814 O O . PRO A 1 106 ? 19.084 -11.992 -28.403 1.00 85.00 106 PRO A O 1
ATOM 817 N N . GLN A 1 107 ? 16.915 -11.751 -28.932 1.00 80.06 107 GLN A N 1
ATOM 818 C CA . GLN A 1 107 ? 16.635 -13.192 -28.991 1.00 80.06 107 GLN A CA 1
ATOM 819 C C . GLN A 1 107 ? 17.513 -13.923 -30.018 1.00 80.06 107 GLN A C 1
ATOM 821 O O . GLN A 1 107 ? 18.017 -15.001 -29.723 1.00 80.06 107 GLN A O 1
ATOM 826 N N . ASN A 1 108 ? 17.784 -13.289 -31.160 1.00 83.44 108 ASN A N 1
ATOM 827 C CA . ASN A 1 108 ? 18.698 -13.790 -32.188 1.00 83.44 108 ASN A CA 1
ATOM 828 C C . ASN A 1 108 ? 20.102 -14.090 -31.634 1.00 83.44 108 ASN A C 1
ATOM 830 O O . ASN A 1 108 ? 20.687 -15.112 -31.968 1.00 83.44 108 ASN A O 1
ATOM 834 N N . LEU A 1 109 ? 20.631 -13.242 -30.747 1.00 85.88 109 LEU A N 1
ATOM 835 C CA . LEU A 1 109 ? 21.952 -13.451 -30.150 1.00 85.88 109 LEU A CA 1
ATOM 836 C C . LEU A 1 109 ? 21.935 -14.543 -29.071 1.00 85.88 109 LEU A C 1
ATOM 838 O O . LEU A 1 109 ? 22.902 -15.286 -28.919 1.00 85.88 109 LEU A O 1
ATOM 842 N N . ILE A 1 110 ? 20.826 -14.678 -28.338 1.00 83.88 110 ILE A N 1
ATOM 843 C CA . ILE A 1 110 ? 20.634 -15.785 -27.391 1.00 83.88 110 ILE A CA 1
ATOM 844 C C 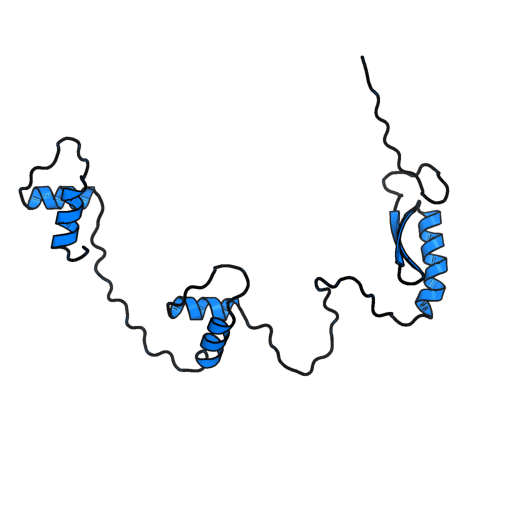. ILE A 1 110 ? 20.614 -17.122 -28.132 1.00 83.88 110 ILE A C 1
ATOM 846 O O . ILE A 1 110 ? 21.201 -18.088 -27.651 1.00 83.88 110 ILE A O 1
ATOM 850 N N . ASP A 1 111 ? 19.966 -17.182 -29.292 1.00 82.88 111 ASP A N 1
ATOM 851 C CA . ASP A 1 111 ? 19.878 -18.409 -30.080 1.00 82.88 111 ASP A CA 1
ATOM 852 C C . ASP A 1 111 ? 21.248 -18.786 -30.670 1.00 82.88 111 ASP A C 1
ATOM 854 O O . ASP A 1 111 ? 21.663 -19.937 -30.536 1.00 82.88 111 ASP A O 1
ATOM 858 N N . ILE A 1 112 ? 22.023 -17.803 -31.153 1.00 85.06 112 ILE A N 1
ATOM 859 C CA . ILE A 1 112 ? 23.428 -18.003 -31.550 1.00 85.06 112 ILE A CA 1
ATOM 860 C C . ILE A 1 112 ? 24.262 -18.539 -30.378 1.00 85.06 112 ILE A C 1
ATOM 862 O O . ILE A 1 112 ? 25.000 -19.511 -30.540 1.00 85.06 112 ILE A O 1
ATOM 866 N N . TRP A 1 113 ? 24.148 -17.948 -29.185 1.00 85.38 113 TRP A N 1
ATOM 867 C CA . TRP A 1 113 ? 24.871 -18.435 -28.007 1.00 85.38 113 TRP A CA 1
ATOM 868 C C . TRP A 1 113 ? 24.449 -19.862 -27.630 1.00 85.38 113 TRP A C 1
ATOM 870 O O . TRP A 1 113 ? 25.301 -20.710 -27.379 1.00 85.38 113 TRP A O 1
ATOM 880 N N . ARG A 1 114 ? 23.145 -20.164 -27.629 1.00 84.50 114 ARG A N 1
ATOM 881 C CA . ARG A 1 114 ? 22.619 -21.499 -27.297 1.00 84.50 114 ARG A CA 1
ATOM 882 C C . ARG A 1 114 ? 23.111 -22.577 -28.253 1.00 84.50 114 ARG A C 1
ATOM 884 O O . ARG A 1 114 ? 23.378 -23.683 -27.797 1.00 84.50 114 ARG A O 1
ATOM 891 N N . GLU A 1 115 ? 23.214 -22.265 -29.539 1.00 83.06 115 GLU A N 1
ATOM 892 C CA . GLU A 1 115 ? 23.656 -23.211 -30.564 1.00 83.06 115 GLU A CA 1
ATOM 893 C C . GLU A 1 115 ? 25.175 -23.452 -30.529 1.00 83.06 115 GLU A C 1
ATOM 895 O O . GLU A 1 115 ? 25.649 -24.526 -30.896 1.00 83.06 115 GLU A O 1
ATOM 900 N N . ASN A 1 116 ? 25.951 -22.463 -30.078 1.00 82.12 116 ASN A N 1
ATOM 901 C CA . ASN A 1 116 ? 27.411 -22.488 -30.181 1.00 82.12 116 ASN A CA 1
ATOM 902 C C . ASN A 1 116 ? 28.143 -22.602 -28.834 1.00 82.12 116 ASN A C 1
ATOM 904 O O . ASN A 1 116 ? 29.359 -22.767 -28.829 1.00 82.12 116 ASN A O 1
ATOM 908 N N . LYS A 1 117 ? 27.439 -22.574 -27.694 1.00 76.69 117 LYS A N 1
ATOM 909 C CA . LYS A 1 117 ? 28.043 -22.750 -26.357 1.00 76.69 117 LYS A CA 1
ATOM 910 C C . LYS A 1 117 ? 28.725 -24.114 -26.161 1.00 76.69 117 LYS A C 1
ATOM 912 O O . LYS A 1 117 ? 29.663 -24.198 -25.379 1.00 76.69 117 LYS A O 1
ATOM 917 N N . ASP A 1 118 ? 28.240 -25.152 -26.848 1.00 72.81 118 ASP A N 1
ATOM 918 C CA . ASP A 1 118 ? 28.708 -26.538 -26.703 1.00 72.81 118 ASP A CA 1
ATOM 919 C C . ASP A 1 118 ? 29.673 -26.943 -27.837 1.00 72.81 118 ASP A C 1
ATOM 921 O O . ASP A 1 118 ? 30.247 -28.031 -27.811 1.00 72.81 118 ASP A O 1
ATOM 925 N N . LYS A 1 119 ? 29.866 -26.078 -28.846 1.00 69.81 119 LYS A N 1
ATOM 926 C CA . LYS A 1 119 ? 30.816 -26.323 -29.937 1.00 69.81 119 LYS A CA 1
ATOM 927 C C . LYS A 1 119 ? 32.220 -25.911 -29.470 1.00 69.81 119 LYS A C 1
ATOM 929 O O . LYS A 1 119 ? 32.362 -24.828 -28.897 1.00 69.81 119 LYS A O 1
ATOM 934 N N . PRO A 1 120 ? 33.262 -26.730 -29.707 1.00 54.88 120 PRO A N 1
ATOM 935 C CA . PRO A 1 120 ? 34.629 -26.331 -29.400 1.00 54.88 120 PRO A CA 1
ATOM 936 C C . PRO A 1 120 ? 34.944 -25.048 -30.173 1.00 54.88 120 PRO A C 1
ATOM 938 O O . PRO A 1 120 ? 34.771 -24.993 -31.392 1.00 54.88 120 PRO A O 1
ATOM 941 N N . GLN A 1 121 ? 35.354 -24.000 -29.453 1.00 56.50 121 GLN A N 1
ATOM 942 C CA . GLN A 1 121 ? 35.811 -22.763 -30.079 1.00 56.50 121 GLN A CA 1
ATOM 943 C C . GLN A 1 121 ? 36.949 -23.108 -31.038 1.00 56.50 121 GLN A C 1
ATOM 945 O O . GLN A 1 121 ? 37.957 -23.685 -30.627 1.00 56.50 121 GLN A O 1
ATOM 950 N N . ALA A 1 122 ? 36.796 -22.741 -32.312 1.00 51.97 122 ALA A N 1
ATOM 951 C CA . ALA A 1 122 ? 37.951 -22.625 -33.184 1.00 51.97 122 ALA A CA 1
ATOM 952 C C . ALA A 1 122 ? 38.930 -21.648 -32.510 1.00 51.97 122 ALA A C 1
ATOM 954 O O . ALA A 1 122 ? 38.471 -20.633 -31.966 1.00 51.97 122 ALA A O 1
ATOM 955 N N . PRO A 1 123 ? 40.242 -21.950 -32.484 1.00 42.12 123 PRO A N 1
ATOM 956 C CA . PRO A 1 123 ? 41.213 -21.052 -31.886 1.00 42.12 123 PRO A CA 1
ATOM 957 C C . PRO A 1 123 ? 41.015 -19.678 -32.509 1.00 42.12 123 PRO A C 1
ATOM 959 O O . PRO A 1 123 ? 40.845 -19.557 -33.727 1.00 42.12 123 PRO A O 1
ATOM 962 N N . LYS A 1 124 ? 40.960 -18.660 -31.644 1.00 45.66 124 LYS A N 1
ATOM 963 C CA . LYS A 1 124 ? 40.908 -17.263 -32.060 1.00 45.66 124 LYS A CA 1
ATOM 964 C C . LYS A 1 124 ? 41.899 -17.106 -33.210 1.00 45.66 124 LYS A C 1
ATOM 966 O O . LYS A 1 124 ? 43.053 -17.506 -33.068 1.00 45.66 124 LYS A O 1
ATOM 971 N N . LYS A 1 125 ? 41.478 -16.492 -34.321 1.00 45.66 125 LYS A N 1
ATOM 972 C CA . LYS A 1 125 ? 42.435 -15.660 -35.044 1.00 45.66 125 LYS A CA 1
ATOM 973 C C . LYS A 1 125 ? 42.874 -14.655 -33.997 1.00 45.66 125 LYS A C 1
ATOM 975 O O . LYS A 1 125 ? 42.120 -13.742 -33.665 1.00 45.66 125 LYS A O 1
ATOM 980 N N . GLU A 1 126 ? 44.003 -14.949 -33.362 1.00 40.59 126 GLU A N 1
ATOM 981 C CA . GLU A 1 126 ? 44.811 -13.964 -32.684 1.00 40.59 126 GLU A CA 1
ATOM 982 C C . GLU A 1 126 ? 44.855 -12.818 -33.680 1.00 40.59 126 GLU A C 1
ATOM 984 O O . GLU A 1 126 ? 45.398 -12.952 -34.776 1.00 40.59 126 GLU A O 1
ATOM 989 N N . ALA A 1 127 ? 44.113 -11.752 -33.374 1.00 43.03 127 ALA A N 1
ATOM 990 C CA . ALA A 1 127 ? 44.425 -10.471 -33.949 1.00 43.03 127 ALA A CA 1
ATOM 991 C C . ALA A 1 127 ? 45.895 -10.315 -33.597 1.00 43.03 127 ALA A C 1
ATOM 993 O O . ALA A 1 127 ? 46.239 -10.228 -32.41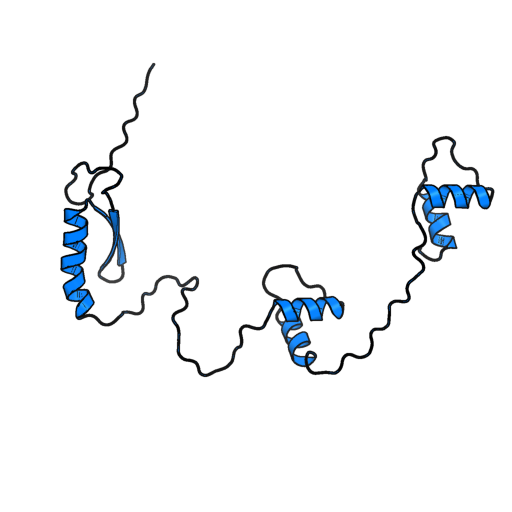3 1.00 43.03 127 ALA A O 1
ATOM 994 N N . GLU A 1 128 ? 46.736 -10.477 -34.617 1.00 41.16 128 GLU A N 1
ATOM 995 C CA . GLU A 1 128 ? 48.148 -10.178 -34.551 1.00 41.16 128 GLU A CA 1
ATOM 996 C C . GLU A 1 128 ? 48.249 -8.910 -33.714 1.00 41.16 128 GLU A C 1
ATOM 998 O O . GLU A 1 128 ? 47.544 -7.931 -33.980 1.00 41.16 128 GLU A O 1
ATOM 1003 N N . LYS A 1 129 ? 49.037 -8.965 -32.636 1.00 42.53 129 LYS A N 1
ATOM 1004 C CA . LYS A 1 129 ? 49.528 -7.753 -31.998 1.00 42.53 129 LYS A CA 1
ATOM 1005 C C . LYS A 1 129 ? 50.166 -6.946 -33.125 1.00 42.53 129 LYS A C 1
ATOM 1007 O O . LYS A 1 129 ? 51.314 -7.190 -33.476 1.00 42.53 129 LYS A O 1
ATOM 1012 N N . SER A 1 130 ? 49.415 -6.034 -33.731 1.00 41.97 130 SER A N 1
ATOM 1013 C CA . SER A 1 130 ? 50.011 -4.931 -34.447 1.00 41.97 130 SER A CA 1
ATOM 1014 C C . SER A 1 130 ? 50.737 -4.167 -33.360 1.00 41.97 130 SER A C 1
ATOM 1016 O O . SER A 1 130 ? 50.082 -3.656 -32.447 1.00 41.97 130 SER A O 1
ATOM 1018 N N . ASP A 1 131 ? 52.067 -4.195 -33.412 1.00 48.94 131 ASP A N 1
ATOM 1019 C CA . ASP A 1 131 ? 52.921 -3.288 -32.662 1.00 48.94 131 ASP A CA 1
ATOM 1020 C C . ASP A 1 131 ? 52.241 -1.922 -32.654 1.00 48.94 131 ASP A C 1
ATOM 1022 O O . ASP A 1 131 ? 51.993 -1.328 -33.707 1.00 48.94 131 ASP A O 1
ATOM 1026 N N . GLU A 1 132 ? 51.798 -1.517 -31.467 1.00 52.19 132 GLU A N 1
ATOM 1027 C CA . GLU A 1 132 ? 50.976 -0.338 -31.252 1.00 52.19 132 GLU A CA 1
ATOM 1028 C C . GLU A 1 132 ? 51.845 0.868 -31.603 1.00 52.19 132 GLU A C 1
ATOM 1030 O O . GLU A 1 132 ? 52.644 1.351 -30.803 1.00 52.19 132 GLU A O 1
ATOM 1035 N N . LEU A 1 133 ? 51.783 1.276 -32.870 1.00 58.06 133 LEU A N 1
ATOM 1036 C CA . LEU A 1 133 ? 52.482 2.446 -33.360 1.00 58.06 133 LEU A CA 1
ATOM 1037 C C . LEU A 1 133 ? 51.965 3.639 -32.573 1.00 58.06 133 LEU A C 1
ATOM 1039 O O . LEU A 1 133 ? 50.777 3.964 -32.626 1.00 58.06 133 LEU A O 1
ATOM 1043 N N . ASP A 1 134 ? 52.871 4.259 -31.823 1.00 65.12 134 ASP A N 1
ATOM 1044 C CA . ASP A 1 134 ? 52.576 5.431 -31.021 1.00 65.12 134 ASP A CA 1
ATOM 1045 C C . ASP A 1 134 ? 52.128 6.570 -31.947 1.00 65.12 134 ASP A C 1
ATOM 1047 O O . ASP A 1 134 ? 52.928 7.249 -32.584 1.00 65.12 134 ASP A O 1
ATOM 1051 N N . THR A 1 135 ? 50.813 6.758 -32.050 1.00 67.19 135 THR A N 1
ATOM 1052 C CA . THR A 1 135 ? 50.191 7.843 -32.817 1.00 67.19 135 THR A CA 1
ATOM 1053 C C . THR A 1 135 ? 50.136 9.151 -32.022 1.00 67.19 135 THR A C 1
ATOM 1055 O O . THR A 1 135 ? 49.437 10.087 -32.425 1.00 67.19 135 THR A O 1
ATOM 1058 N N . SER A 1 136 ? 50.861 9.250 -30.898 1.00 78.31 136 SER A N 1
ATOM 1059 C CA . SER A 1 136 ? 50.973 10.488 -30.135 1.00 78.31 136 SER A CA 1
ATOM 1060 C C . SER A 1 136 ? 51.559 11.620 -30.977 1.00 78.31 136 SER A C 1
ATOM 1062 O O . SER A 1 136 ? 52.384 11.432 -31.876 1.00 78.31 136 SER A O 1
ATOM 1064 N N . ASP A 1 137 ? 51.158 12.848 -30.652 1.00 74.12 137 ASP A N 1
ATOM 1065 C CA . ASP A 1 137 ? 51.647 14.028 -31.361 1.00 74.12 137 ASP A CA 1
ATOM 1066 C C . ASP A 1 137 ? 53.177 14.168 -31.256 1.00 74.12 137 ASP A C 1
ATOM 1068 O O . ASP A 1 137 ? 53.817 14.653 -32.187 1.00 74.12 137 ASP A O 1
ATOM 1072 N N . ALA A 1 138 ? 53.787 13.670 -30.176 1.00 79.69 138 ALA A N 1
ATOM 1073 C CA . ALA A 1 138 ? 55.237 13.641 -30.006 1.00 79.69 138 ALA A CA 1
ATOM 1074 C C . ALA A 1 138 ? 55.927 12.709 -31.019 1.00 79.69 138 ALA A C 1
ATOM 1076 O O . ALA A 1 138 ? 56.909 13.107 -31.651 1.00 79.69 138 ALA A O 1
ATOM 1077 N N . ALA A 1 139 ? 55.390 11.504 -31.222 1.00 80.69 139 ALA A N 1
ATOM 1078 C CA . ALA A 1 139 ? 55.921 10.533 -32.173 1.00 80.69 139 ALA A CA 1
ATOM 1079 C C . ALA A 1 139 ? 55.781 11.011 -33.628 1.00 80.69 139 ALA A C 1
ATOM 1081 O O . ALA A 1 139 ? 56.713 10.879 -34.425 1.00 80.69 139 ALA A O 1
ATOM 1082 N N . ILE A 1 140 ? 54.663 11.663 -33.961 1.00 81.81 140 ILE A N 1
ATOM 1083 C CA . ILE A 1 140 ? 54.430 12.223 -35.299 1.00 81.81 140 ILE A CA 1
ATOM 1084 C C . ILE A 1 140 ? 55.417 13.363 -35.596 1.00 81.81 140 ILE A C 1
ATOM 1086 O O . ILE A 1 140 ? 55.971 13.429 -36.696 1.00 81.81 140 ILE A O 1
ATOM 1090 N N . LEU A 1 141 ? 55.685 14.249 -34.630 1.00 83.19 141 LEU A N 1
ATOM 1091 C CA . LEU A 1 141 ? 56.662 15.334 -34.800 1.00 83.19 141 LEU A CA 1
ATOM 1092 C C . LEU A 1 141 ? 58.092 14.798 -34.915 1.00 83.19 141 LEU A C 1
ATOM 1094 O O . LEU A 1 141 ? 58.854 15.288 -35.751 1.00 83.19 141 LEU A O 1
ATOM 1098 N N . ALA A 1 142 ? 58.448 13.787 -34.116 1.00 84.75 142 ALA A N 1
ATOM 1099 C CA . ALA A 1 142 ? 59.755 13.138 -34.171 1.00 84.75 142 ALA A CA 1
ATOM 1100 C C . ALA A 1 142 ? 59.993 12.466 -35.532 1.00 84.75 142 ALA A C 1
ATOM 1102 O O . ALA A 1 142 ? 61.034 12.689 -36.148 1.00 84.75 142 ALA A O 1
ATOM 1103 N N . TRP A 1 143 ? 58.997 11.740 -36.048 1.00 87.00 143 TRP A N 1
ATOM 1104 C CA . TRP A 1 143 ? 59.056 11.120 -37.373 1.00 87.00 143 TRP A CA 1
ATOM 1105 C C . TRP A 1 143 ? 59.174 12.158 -38.497 1.00 87.00 143 TRP A C 1
ATOM 1107 O O . TRP A 1 143 ? 59.984 11.997 -39.408 1.00 87.00 143 TRP A O 1
ATOM 1117 N N . HIS A 1 144 ? 58.420 13.265 -38.434 1.00 85.38 144 HIS A N 1
ATOM 1118 C CA . HIS A 1 144 ? 58.531 14.334 -39.438 1.00 85.38 144 HIS A CA 1
ATOM 1119 C C . HIS A 1 144 ? 59.906 15.011 -39.407 1.00 85.38 144 HIS A C 1
ATOM 1121 O O . HIS A 1 144 ? 60.444 15.314 -40.471 1.00 85.38 144 HIS A O 1
ATOM 1127 N N . LYS A 1 145 ? 60.492 15.203 -38.218 1.00 85.44 145 LYS A N 1
ATOM 1128 C CA . LYS A 1 145 ? 61.846 15.752 -38.058 1.00 85.44 145 LYS A CA 1
ATOM 1129 C C . LYS A 1 145 ? 62.912 14.813 -38.630 1.00 85.44 145 LYS A C 1
ATOM 1131 O O . LYS A 1 145 ? 63.798 15.285 -39.335 1.00 85.44 145 LYS A O 1
ATOM 1136 N N . ASP A 1 146 ? 62.802 13.511 -38.369 1.00 86.12 146 ASP A N 1
ATOM 1137 C CA . ASP A 1 146 ? 63.712 12.479 -38.888 1.00 86.12 146 ASP A CA 1
ATOM 1138 C C . ASP A 1 146 ? 63.650 12.367 -40.422 1.00 86.12 146 ASP A C 1
ATOM 1140 O O . ASP A 1 146 ? 64.669 12.329 -41.105 1.00 86.12 146 ASP A O 1
ATOM 1144 N N . LYS A 1 147 ? 62.443 12.451 -40.993 1.00 85.50 147 LYS A N 1
ATOM 1145 C CA . LYS A 1 147 ? 62.218 12.446 -42.447 1.00 85.50 147 LYS A CA 1
ATOM 1146 C C . LYS A 1 147 ? 62.547 13.776 -43.143 1.00 85.50 147 LYS A C 1
ATOM 1148 O O . LYS A 1 147 ? 62.336 13.895 -44.349 1.00 85.50 147 LYS A O 1
ATOM 1153 N N . GLY A 1 148 ? 63.041 14.779 -42.411 1.00 83.94 148 GLY A N 1
ATOM 1154 C CA . GLY A 1 148 ? 63.448 16.077 -42.961 1.00 83.94 148 GLY A CA 1
ATOM 1155 C C . GLY A 1 148 ? 62.292 17.008 -43.344 1.00 83.94 148 GLY A C 1
ATOM 1156 O O . GLY A 1 148 ? 62.491 17.973 -44.085 1.00 83.94 148 GLY A O 1
ATOM 1157 N N . TYR A 1 149 ? 61.075 16.750 -42.857 1.00 82.19 149 TYR A N 1
ATOM 1158 C CA . TYR A 1 149 ? 59.937 17.642 -43.061 1.00 82.19 149 TYR A CA 1
ATOM 1159 C C . TYR A 1 149 ? 59.994 18.845 -42.112 1.00 82.19 149 TYR A C 1
ATOM 1161 O O . TYR A 1 149 ? 60.4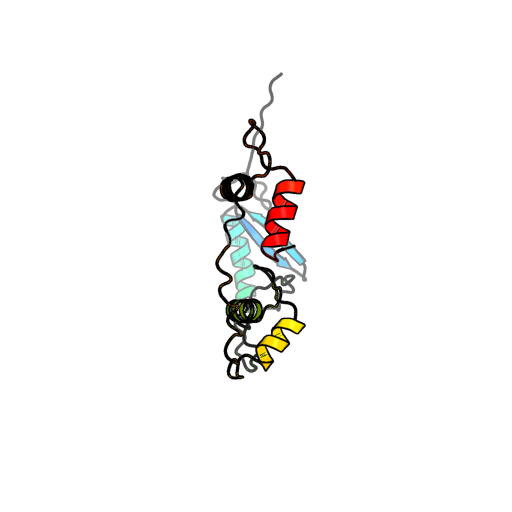49 18.760 -40.972 1.00 82.19 149 TYR A O 1
ATOM 1169 N N . LYS A 1 150 ? 59.484 19.994 -42.576 1.00 78.44 150 LYS A N 1
ATOM 1170 C CA . LYS A 1 150 ? 59.371 21.201 -41.746 1.00 78.44 150 LYS A CA 1
ATOM 1171 C C . LYS A 1 150 ? 58.358 20.971 -40.627 1.00 78.44 150 LYS A C 1
ATOM 1173 O O . LYS A 1 150 ? 57.168 20.796 -40.891 1.00 78.44 150 LYS A O 1
ATOM 1178 N N . VAL A 1 151 ? 58.838 21.018 -39.389 1.00 80.38 151 VAL A N 1
ATOM 1179 C CA . VAL A 1 151 ? 58.010 20.944 -38.186 1.00 80.38 151 VAL A CA 1
ATOM 1180 C C . VAL A 1 151 ? 57.680 22.364 -37.706 1.00 80.38 151 VAL A C 1
ATOM 1182 O O . VAL A 1 151 ? 58.586 23.196 -37.663 1.00 80.38 151 VAL A O 1
ATOM 1185 N N . PRO A 1 152 ? 56.417 22.687 -37.367 1.00 80.00 152 PRO A N 1
ATOM 1186 C CA . PRO A 1 152 ? 56.063 24.007 -36.849 1.00 80.00 152 PRO A CA 1
ATOM 1187 C C . PRO A 1 152 ? 56.742 24.286 -35.502 1.00 80.00 152 PRO A C 1
ATOM 1189 O O . PRO A 1 152 ? 56.683 23.445 -34.608 1.00 80.00 152 PRO A O 1
ATOM 1192 N N . GLU A 1 153 ? 57.272 25.496 -35.299 1.00 74.94 153 GLU A N 1
ATOM 1193 C CA . GLU A 1 153 ? 57.841 25.919 -34.000 1.00 74.94 153 GLU A CA 1
ATOM 1194 C C . GLU A 1 153 ? 56.822 25.843 -32.852 1.00 74.94 153 GLU A C 1
ATOM 1196 O O . GLU A 1 153 ? 57.188 25.631 -31.702 1.00 74.94 153 GLU A O 1
ATOM 1201 N N . SER A 1 154 ? 55.526 25.939 -33.173 1.00 78.75 154 SER A N 1
ATOM 1202 C CA . SER A 1 154 ? 54.426 25.784 -32.211 1.00 78.75 154 SER A CA 1
ATOM 1203 C C . SER A 1 154 ? 54.325 24.394 -31.566 1.00 78.75 154 SER A C 1
ATOM 1205 O O . SER A 1 154 ? 53.559 24.234 -30.617 1.00 78.75 154 SER A O 1
ATOM 1207 N N . GLY A 1 155 ? 55.022 23.381 -32.099 1.00 76.06 155 GLY A N 1
ATOM 1208 C CA . GLY A 1 155 ? 55.005 22.015 -31.566 1.00 76.06 155 GLY A CA 1
ATOM 1209 C C . GLY A 1 155 ? 53.655 21.298 -31.683 1.00 76.06 155 GLY A C 1
ATOM 1210 O O . GLY A 1 155 ? 53.451 20.281 -31.031 1.00 76.06 155 GLY A O 1
ATOM 1211 N N . LYS A 1 156 ? 52.717 21.814 -32.48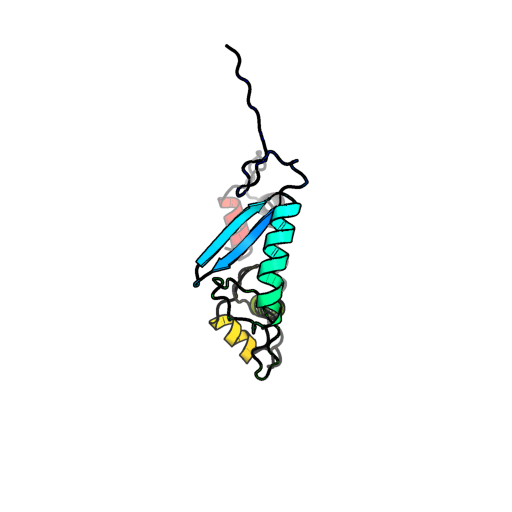8 1.00 81.25 156 LYS A N 1
ATOM 1212 C CA . LYS A 1 156 ? 51.400 21.200 -32.711 1.00 81.25 156 LYS A CA 1
ATOM 1213 C C . LYS A 1 156 ? 51.370 20.429 -34.027 1.00 81.25 156 LYS A C 1
ATOM 1215 O O . LYS A 1 156 ? 51.750 20.957 -35.074 1.00 81.25 156 LYS A O 1
ATOM 1220 N N . VAL A 1 157 ? 50.862 19.201 -33.983 1.00 80.69 157 VAL A N 1
ATOM 1221 C CA . VAL A 1 157 ? 50.651 18.365 -35.171 1.00 80.69 157 VAL A CA 1
ATOM 1222 C C . VAL A 1 157 ? 49.409 18.833 -35.921 1.00 80.69 157 VAL A C 1
ATOM 1224 O O . VAL A 1 157 ? 48.339 18.994 -35.339 1.00 80.69 157 VAL A O 1
ATOM 1227 N N . ASN A 1 158 ? 49.534 19.039 -37.232 1.00 83.25 158 ASN A N 1
ATOM 1228 C CA . ASN A 1 158 ? 48.395 19.354 -38.093 1.00 83.25 158 ASN A CA 1
ATOM 1229 C C . ASN A 1 158 ? 47.842 18.095 -38.791 1.00 83.25 158 ASN A C 1
ATOM 1231 O O . ASN A 1 158 ? 48.479 17.038 -38.826 1.00 83.25 158 ASN A O 1
ATOM 1235 N N . GLY A 1 159 ? 46.649 18.212 -39.381 1.00 79.50 159 GLY A N 1
ATOM 1236 C CA . GLY A 1 159 ? 45.975 17.087 -40.041 1.00 79.50 159 GLY A CA 1
ATOM 1237 C C . GLY A 1 159 ? 46.779 16.463 -41.188 1.00 79.50 159 GLY A C 1
ATOM 1238 O O . GLY A 1 159 ? 46.740 15.249 -41.375 1.00 79.50 159 GLY A O 1
ATOM 1239 N N . LEU A 1 160 ? 47.577 17.258 -41.908 1.00 81.38 160 LEU A N 1
ATOM 1240 C CA . LEU A 1 160 ? 48.433 16.766 -42.991 1.00 81.38 160 LEU A CA 1
ATOM 1241 C C . LEU A 1 160 ? 49.610 15.932 -42.458 1.00 81.38 160 LEU A C 1
ATOM 1243 O O . LEU A 1 160 ? 49.978 14.926 -43.064 1.00 81.38 160 LEU A O 1
ATOM 1247 N N . MET A 1 161 ? 50.188 16.329 -41.321 1.00 85.81 161 MET A N 1
ATOM 1248 C CA . MET A 1 161 ? 51.265 15.597 -40.655 1.00 85.81 161 MET A CA 1
ATOM 1249 C C . MET A 1 161 ? 50.782 14.244 -40.131 1.00 85.81 161 MET A C 1
ATOM 1251 O O . MET A 1 161 ? 51.445 13.240 -40.395 1.00 85.81 161 MET A O 1
ATOM 1255 N N . ARG A 1 162 ? 49.599 14.207 -39.494 1.00 81.12 162 ARG A N 1
ATOM 1256 C CA . ARG A 1 162 ? 48.918 12.965 -39.081 1.00 81.12 162 ARG A CA 1
ATOM 1257 C C . ARG A 1 162 ? 48.615 12.062 -40.271 1.00 81.12 162 ARG A C 1
ATOM 1259 O O . ARG A 1 162 ? 48.978 10.895 -40.248 1.00 81.12 162 ARG A O 1
ATOM 1266 N N . HIS A 1 163 ? 48.019 12.599 -41.334 1.00 82.50 163 HIS A N 1
ATOM 1267 C CA . HIS A 1 163 ? 47.682 11.808 -42.519 1.00 82.50 163 HIS A CA 1
ATOM 1268 C C . HIS A 1 163 ? 48.921 11.187 -43.182 1.00 82.50 163 HIS A C 1
ATOM 1270 O O . HIS A 1 163 ? 48.894 10.019 -43.554 1.00 82.50 163 HIS A O 1
ATOM 1276 N N . ARG A 1 164 ? 50.030 11.932 -43.293 1.00 83.00 164 ARG A N 1
ATOM 1277 C CA . ARG A 1 164 ? 51.294 11.398 -43.834 1.00 83.00 164 ARG A CA 1
ATOM 1278 C C . ARG A 1 164 ? 51.878 10.290 -42.966 1.00 83.00 164 ARG A C 1
ATOM 1280 O O . ARG A 1 164 ? 52.281 9.268 -43.507 1.00 83.00 164 ARG A O 1
ATOM 1287 N N . TYR A 1 165 ? 51.889 10.493 -41.651 1.00 82.38 165 TYR A N 1
ATOM 1288 C CA . TYR A 1 165 ? 52.365 9.496 -40.698 1.00 82.38 165 TYR A CA 1
ATOM 1289 C C . TYR A 1 165 ? 51.530 8.209 -40.791 1.00 82.38 165 TYR A C 1
ATOM 1291 O O . TYR A 1 165 ? 52.067 7.133 -41.030 1.00 82.38 165 TYR A O 1
ATOM 1299 N N . LEU A 1 166 ? 50.201 8.324 -40.734 1.00 80.81 166 LEU A N 1
ATOM 1300 C CA . LEU A 1 166 ? 49.296 7.174 -40.822 1.00 80.81 166 LEU A CA 1
ATOM 1301 C C . LEU A 1 166 ? 49.381 6.455 -42.177 1.00 80.81 166 LEU A C 1
ATOM 1303 O O . LEU A 1 166 ? 49.348 5.228 -42.215 1.00 80.81 166 LEU A O 1
ATOM 1307 N N . LYS A 1 167 ? 49.544 7.190 -43.285 1.00 82.06 167 LYS A N 1
ATOM 1308 C CA . LYS A 1 167 ? 49.683 6.606 -44.627 1.00 82.06 167 LYS A CA 1
ATOM 1309 C C . LYS A 1 167 ? 50.971 5.798 -44.787 1.00 82.06 167 LYS A C 1
ATOM 1311 O O . LYS A 1 167 ? 50.925 4.711 -45.355 1.00 82.06 167 LYS A O 1
ATOM 1316 N N . GLU A 1 168 ? 52.098 6.298 -44.281 1.00 80.00 168 GLU A N 1
ATOM 1317 C CA . GLU A 1 168 ? 53.371 5.561 -44.315 1.00 80.00 168 GLU A CA 1
ATOM 1318 C C . GLU A 1 168 ? 53.283 4.269 -43.490 1.00 80.00 168 GLU A C 1
ATOM 1320 O O . GLU A 1 168 ? 53.760 3.212 -43.900 1.00 80.00 168 GLU A O 1
ATOM 1325 N N . HIS A 1 169 ? 52.600 4.347 -42.350 1.00 76.69 169 HIS A N 1
ATOM 1326 C CA . HIS A 1 169 ? 52.394 3.225 -41.445 1.00 76.69 169 HIS A CA 1
ATOM 1327 C C . HIS A 1 169 ? 51.228 2.301 -41.847 1.00 76.69 169 HIS A C 1
ATOM 1329 O O . HIS A 1 169 ? 50.929 1.358 -41.120 1.00 76.69 169 HIS A O 1
ATOM 1335 N N . LYS A 1 170 ? 50.610 2.517 -43.022 1.00 71.69 170 LYS A N 1
ATOM 1336 C CA . LYS A 1 170 ? 49.489 1.722 -43.568 1.00 71.69 170 LYS A CA 1
ATOM 1337 C C . LYS A 1 170 ? 48.264 1.648 -42.641 1.00 71.69 170 LYS A C 1
ATOM 1339 O O . LYS A 1 170 ? 47.545 0.655 -42.631 1.00 71.69 170 LYS A O 1
ATOM 1344 N N . LEU A 1 171 ? 48.035 2.713 -41.876 1.00 61.88 171 LEU A N 1
ATOM 1345 C CA . LEU A 1 171 ? 46.915 2.884 -40.944 1.00 61.88 171 LEU A CA 1
ATOM 1346 C C . LEU A 1 171 ? 45.824 3.828 -41.495 1.00 61.88 171 LEU A C 1
ATOM 1348 O O . LEU A 1 171 ? 44.929 4.220 -40.748 1.00 61.88 171 LEU A O 1
ATOM 1352 N N . ALA A 1 172 ? 45.928 4.237 -42.766 1.00 53.44 172 ALA A N 1
ATOM 1353 C CA . ALA A 1 172 ? 45.055 5.210 -43.434 1.00 53.44 172 ALA A CA 1
ATOM 1354 C C . ALA A 1 172 ? 44.294 4.604 -44.615 1.00 53.44 172 ALA A C 1
ATOM 1356 O O . ALA A 1 172 ? 44.884 3.746 -45.312 1.00 53.44 172 ALA A O 1
#

Radius of gyration: 35.11 Å; chains: 1; bounding box: 80×68×63 Å

Sequence (172 aa):
MAEKVVVRWVDDLSGEEVSENEIQTVRFGLDGKDYEIDLGPENAERLRGILGEFAAAARSGRSRRGGRAAKAPVVAPTRRRAEDTSGARAWLKANGYEVADRGRIPQNLIDIWRENKDKPQAPKKEAEKSDELDTSDAAILAWHKDKGYKVPESGKVNGLMRHRYLKEHKLA

InterPro domains:
  IPR024412 Lsr2 dimerization domain [PF11774] (1-59)
  IPR036625 E3-binding domain superfamily [G3DSA:4.10.320.10] (83-120)
  IPR042261 Lsr2-like, dimerization domain [G3DSA:3.30.60.230] (1-64)
  IPR055370 Lsr2, DNA-binding domain [PF23359] (81-111)

pLDDT: mean 78.51, std 17.46, range [39.66, 98.06]

Organism: Pseudonocardia thermophila (NCBI:txid1848)